Protein AF-A0A4Y2STH8-F1 (afdb_monomer_lite)

Sequence (88 aa):
MVGKRFAQANNPYISDSYDSSVDRSYILALDCVNLYGYAMNMSLPYDHFAWMTSEEVQTFDIFGTTPDSPQGFILEVDLEIPPSLHDE

Foldseek 3Di:
DPPQPDDDFQDVVPPVRHDPVDDGGDDDDDDDDPPVVVVVVFDDDDDDDDDDDPVCVVVDDPVPDDSNDPDDDDDDDDDDDDPVVNPD

Radius of gyration: 21.43 Å; chains: 1; bounding box: 44×22×52 Å

Organism: Araneus ventricosus (NCBI:txid182803)

Secondary structure (DSSP, 8-state):
--S-S------TT-GGG--TTS----------TTHHHHHHTS----S---PPPHHHHHT--GGG--TT-SS-----------GGGT--

Structure (mmCIF, N/CA/C/O backbone):
data_AF-A0A4Y2STH8-F1
#
_entry.id   AF-A0A4Y2STH8-F1
#
loop_
_atom_site.group_PDB
_atom_site.id
_atom_site.type_symbol
_atom_site.label_atom_id
_atom_site.label_alt_id
_atom_site.label_comp_id
_atom_site.label_asym_id
_atom_site.label_entity_id
_atom_site.label_seq_id
_atom_site.pdbx_PDB_ins_code
_atom_site.Cartn_x
_atom_site.Cartn_y
_atom_site.Cartn_z
_atom_site.occupancy
_atom_site.B_iso_or_equiv
_atom_site.auth_seq_id
_atom_site.auth_comp_id
_atom_site.auth_asym_id
_atom_site.auth_atom_id
_atom_site.pdbx_PDB_model_num
ATOM 1 N N . MET A 1 1 ? 9.424 6.967 -8.522 1.00 51.84 1 MET A N 1
ATOM 2 C CA . MET A 1 1 ? 10.177 5.726 -8.845 1.00 51.84 1 MET A CA 1
ATOM 3 C C . MET A 1 1 ? 10.100 4.657 -7.739 1.00 51.84 1 MET A C 1
ATOM 5 O O . MET A 1 1 ? 10.743 3.630 -7.846 1.00 51.84 1 MET A O 1
ATOM 9 N N . VAL A 1 2 ? 9.196 4.781 -6.768 1.00 51.97 2 VAL A N 1
ATOM 10 C CA . VAL A 1 2 ? 8.436 3.642 -6.225 1.00 51.97 2 VAL A CA 1
ATOM 11 C C . VAL A 1 2 ? 6.980 4.096 -6.327 1.00 51.97 2 VAL A C 1
ATOM 13 O O . VAL A 1 2 ? 6.702 5.244 -5.989 1.00 51.97 2 VAL A O 1
ATOM 16 N N . GLY A 1 3 ? 6.098 3.296 -6.932 1.00 61.97 3 GLY A N 1
ATOM 17 C CA . GLY A 1 3 ? 4.671 3.637 -7.082 1.00 61.97 3 GLY A CA 1
ATOM 18 C C . GLY A 1 3 ? 4.184 4.078 -8.472 1.00 61.97 3 GLY A C 1
ATOM 19 O O . GLY A 1 3 ? 2.987 4.295 -8.634 1.00 61.97 3 GLY A O 1
ATOM 20 N N . LYS A 1 4 ? 5.049 4.157 -9.495 1.00 69.50 4 LYS A N 1
ATOM 21 C CA . LYS A 1 4 ? 4.583 4.350 -10.881 1.00 69.50 4 LYS A CA 1
ATOM 22 C C . LYS A 1 4 ? 4.010 3.023 -11.390 1.00 69.50 4 LYS A C 1
ATOM 24 O O . LYS A 1 4 ? 4.750 2.047 -11.489 1.00 69.50 4 LYS A O 1
ATOM 29 N N . ARG A 1 5 ? 2.696 2.969 -11.647 1.00 73.12 5 ARG A N 1
ATOM 30 C CA . ARG A 1 5 ? 1.983 1.719 -11.993 1.00 73.12 5 ARG A CA 1
ATOM 31 C C . ARG A 1 5 ? 2.350 1.180 -13.377 1.00 73.12 5 ARG A C 1
ATOM 33 O O . ARG A 1 5 ? 2.280 -0.026 -13.586 1.00 73.12 5 ARG A O 1
ATOM 40 N N . PHE A 1 6 ? 2.767 2.054 -14.292 1.00 80.56 6 PHE A N 1
ATOM 41 C CA . PHE A 1 6 ? 3.247 1.682 -15.618 1.00 80.56 6 PHE A CA 1
ATOM 42 C C . PHE A 1 6 ? 4.581 2.365 -15.920 1.00 80.56 6 PHE A C 1
ATOM 44 O O . PHE A 1 6 ? 4.711 3.580 -15.815 1.00 80.56 6 PHE A O 1
ATOM 51 N N . ALA A 1 7 ? 5.584 1.588 -16.315 1.00 83.75 7 AL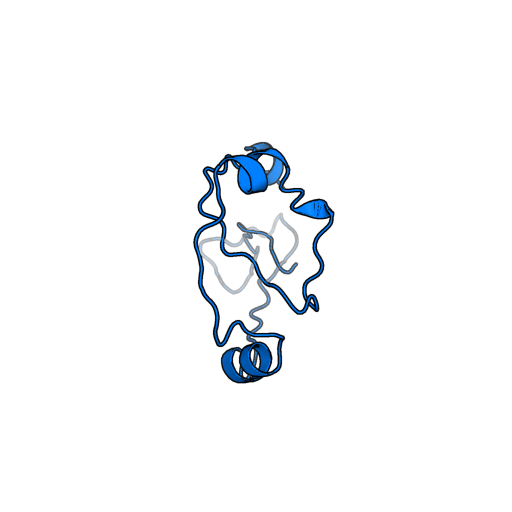A A N 1
ATOM 52 C CA . ALA A 1 7 ? 6.854 2.111 -16.790 1.00 83.75 7 ALA A CA 1
ATOM 53 C C . ALA A 1 7 ? 7.349 1.247 -17.948 1.00 83.75 7 ALA A C 1
ATOM 55 O O . ALA A 1 7 ? 7.377 0.022 -17.845 1.00 83.75 7 ALA A O 1
ATOM 56 N N . GLN A 1 8 ? 7.774 1.897 -19.028 1.00 87.88 8 GLN A N 1
ATOM 57 C CA . GLN A 1 8 ? 8.415 1.253 -20.165 1.00 87.88 8 GLN A CA 1
ATOM 58 C C . GLN A 1 8 ? 9.836 1.798 -20.287 1.00 87.88 8 GLN A C 1
ATOM 60 O O . GLN A 1 8 ? 10.042 3.007 -20.368 1.00 87.88 8 GLN A O 1
ATOM 65 N N . ALA A 1 9 ? 10.817 0.902 -20.264 1.00 92.75 9 ALA A N 1
ATOM 66 C CA . ALA A 1 9 ? 12.214 1.259 -20.452 1.00 92.75 9 ALA A CA 1
ATOM 67 C C . ALA A 1 9 ? 12.630 1.102 -21.916 1.00 92.75 9 ALA A C 1
ATOM 69 O O . ALA A 1 9 ? 12.288 0.113 -22.561 1.00 92.75 9 ALA A O 1
ATOM 70 N N . ASN A 1 10 ? 13.436 2.040 -22.403 1.00 96.56 10 ASN A N 1
ATOM 71 C CA . ASN A 1 10 ? 14.116 1.955 -23.686 1.00 96.56 10 ASN A CA 1
ATOM 72 C C . ASN A 1 10 ? 15.488 1.296 -23.490 1.00 96.56 10 ASN A C 1
ATOM 74 O O . ASN A 1 10 ? 16.525 1.961 -23.392 1.00 96.56 10 ASN A O 1
ATOM 78 N N . ASN A 1 11 ? 15.472 -0.027 -23.340 1.00 95.94 11 ASN A N 1
ATOM 79 C CA . ASN A 1 11 ? 16.651 -0.811 -22.997 1.00 95.94 11 ASN A CA 1
ATOM 80 C C . ASN A 1 11 ? 17.313 -1.392 -24.266 1.00 95.94 11 ASN A C 1
ATOM 82 O O . ASN A 1 11 ? 16.698 -2.239 -24.914 1.00 95.94 11 ASN A O 1
ATOM 86 N N . PRO A 1 12 ? 18.572 -1.034 -24.597 1.00 96.06 12 PRO A N 1
ATOM 87 C CA . PRO A 1 12 ? 19.261 -1.522 -25.799 1.00 96.06 12 PRO A CA 1
ATOM 88 C C . PRO A 1 12 ? 19.505 -3.037 -25.820 1.00 96.06 12 PRO A C 1
ATOM 90 O O . PRO A 1 12 ? 19.813 -3.589 -26.873 1.00 96.06 12 PRO A O 1
ATOM 93 N N . TYR A 1 13 ? 19.378 -3.717 -24.678 1.00 95.06 13 TYR A N 1
ATOM 94 C CA . TYR A 1 13 ? 19.500 -5.172 -24.591 1.00 95.06 13 TYR A CA 1
ATOM 95 C C . TYR A 1 13 ? 18.206 -5.915 -24.965 1.00 95.06 13 TYR A C 1
ATOM 97 O O . TYR A 1 13 ? 18.227 -7.139 -25.063 1.00 95.06 13 TYR A O 1
ATOM 105 N N . ILE A 1 14 ? 17.095 -5.199 -25.177 1.00 94.69 14 ILE A N 1
ATOM 106 C CA . ILE A 1 14 ? 15.804 -5.755 -25.601 1.00 94.69 14 ILE A CA 1
ATOM 107 C C . ILE A 1 14 ? 15.515 -5.256 -27.020 1.00 94.69 14 ILE A C 1
ATOM 109 O O . ILE A 1 14 ? 14.874 -4.226 -27.217 1.00 94.69 14 ILE A O 1
ATOM 113 N N . SER A 1 15 ? 16.036 -5.979 -28.014 1.00 91.81 15 SER A N 1
ATOM 114 C CA . SER A 1 15 ? 16.032 -5.568 -29.427 1.00 91.81 15 SER A CA 1
ATOM 115 C C . SER A 1 15 ? 14.648 -5.246 -29.979 1.00 91.81 15 SER A C 1
ATOM 117 O O . SER A 1 15 ? 14.509 -4.320 -30.769 1.00 91.81 15 SER A O 1
ATOM 119 N N . ASP A 1 16 ? 13.634 -5.993 -29.552 1.00 94.94 16 ASP A N 1
ATOM 120 C CA . ASP A 1 16 ? 12.299 -5.950 -30.152 1.00 94.94 16 ASP A CA 1
ATOM 121 C C . ASP A 1 16 ? 11.543 -4.654 -29.826 1.00 94.94 16 ASP A C 1
ATOM 123 O O . ASP A 1 16 ? 10.605 -4.290 -30.531 1.00 94.94 16 ASP A O 1
ATOM 127 N N . SER A 1 17 ? 11.949 -3.951 -28.763 1.00 92.00 17 SER A N 1
ATOM 128 C CA . SER A 1 17 ? 11.299 -2.729 -28.276 1.00 92.00 17 SER A CA 1
ATOM 129 C C . SER A 1 17 ? 12.242 -1.530 -28.150 1.00 92.00 17 SER A C 1
ATOM 131 O O . SER A 1 17 ? 11.827 -0.499 -27.625 1.00 92.00 17 SER A O 1
ATOM 133 N N . TYR A 1 18 ? 13.509 -1.665 -28.552 1.00 96.69 18 TYR A N 1
ATOM 134 C CA . TYR A 1 18 ? 14.497 -0.592 -28.449 1.00 96.69 18 TYR A CA 1
ATOM 135 C C . TYR A 1 18 ? 14.364 0.403 -29.604 1.00 96.69 18 TYR A C 1
ATOM 137 O O . TYR A 1 18 ? 14.369 0.022 -30.774 1.00 96.69 18 TYR A O 1
ATOM 145 N N . ASP A 1 19 ? 14.338 1.689 -29.269 1.00 96.75 19 ASP A N 1
ATOM 146 C CA . ASP A 1 19 ? 14.363 2.792 -30.222 1.00 96.75 19 ASP A CA 1
ATOM 147 C C . ASP A 1 19 ? 15.626 3.636 -30.004 1.00 96.75 19 ASP A C 1
ATOM 149 O O . ASP A 1 19 ? 15.808 4.274 -28.966 1.00 96.75 19 ASP A O 1
ATOM 153 N N . SER A 1 20 ? 16.513 3.662 -31.003 1.00 95.62 20 SER A N 1
ATOM 154 C CA . SER A 1 20 ? 17.753 4.444 -30.953 1.00 95.62 20 SER A CA 1
ATOM 155 C C . SER A 1 20 ? 17.547 5.960 -30.995 1.00 95.62 20 SER A C 1
ATOM 157 O O . SER A 1 20 ? 18.503 6.693 -30.753 1.00 95.62 20 SER A O 1
ATOM 159 N N . SER A 1 21 ? 16.347 6.429 -31.352 1.00 96.75 21 SER A N 1
ATOM 160 C CA . SER A 1 21 ? 15.999 7.854 -31.381 1.00 96.75 21 SER A CA 1
ATOM 161 C C . SER A 1 21 ? 15.572 8.401 -30.016 1.00 96.75 21 SER A C 1
ATOM 163 O O . SER A 1 21 ? 15.522 9.617 -29.834 1.00 96.75 21 SER A O 1
ATOM 165 N N . VAL A 1 22 ? 15.302 7.514 -29.055 1.00 95.25 22 VAL A N 1
ATOM 166 C CA . VAL A 1 22 ? 14.883 7.847 -27.691 1.00 95.25 22 VAL A CA 1
ATOM 167 C C . VAL A 1 22 ? 16.043 7.601 -26.724 1.00 95.25 22 VAL A C 1
ATOM 169 O O . VAL A 1 22 ? 16.857 6.695 -26.921 1.00 95.25 22 VAL A O 1
ATOM 172 N N . ASP A 1 23 ? 16.124 8.385 -25.649 1.00 96.62 23 ASP A N 1
ATOM 173 C CA . ASP A 1 23 ? 17.126 8.174 -24.604 1.00 96.62 23 ASP A CA 1
ATOM 174 C C . ASP A 1 23 ? 17.016 6.776 -23.989 1.00 96.62 23 ASP A C 1
ATOM 176 O O . ASP A 1 23 ? 15.934 6.204 -23.836 1.00 96.62 23 ASP A O 1
ATOM 180 N N . ARG A 1 24 ? 18.166 6.209 -23.621 1.00 95.88 24 ARG A N 1
ATOM 181 C CA . ARG A 1 24 ? 18.231 4.886 -22.992 1.00 95.88 24 ARG A CA 1
ATOM 182 C C . ARG A 1 24 ? 17.692 4.957 -21.572 1.00 95.88 24 ARG A C 1
ATOM 184 O O . ARG A 1 24 ? 18.077 5.832 -20.800 1.00 95.88 24 ARG A O 1
ATOM 191 N N . SER A 1 25 ? 16.885 3.978 -21.192 1.00 94.19 25 SER A N 1
ATOM 192 C CA . SER A 1 25 ? 16.370 3.858 -19.831 1.00 94.19 25 SER A CA 1
ATOM 193 C C . SER A 1 25 ? 16.260 2.398 -19.401 1.00 94.19 25 SER A C 1
ATOM 195 O O . SER A 1 25 ? 16.313 1.480 -20.219 1.00 94.19 25 SER A O 1
ATOM 197 N N . TYR A 1 26 ? 16.153 2.184 -18.090 1.00 92.94 26 TYR A N 1
ATOM 198 C CA . TYR A 1 26 ? 16.117 0.865 -17.463 1.00 92.94 26 TYR A CA 1
ATOM 199 C C . TYR A 1 26 ? 15.068 0.848 -16.354 1.00 92.94 26 TYR A C 1
ATOM 201 O O . TYR A 1 26 ? 14.807 1.874 -15.724 1.00 92.94 26 TYR A O 1
ATOM 209 N N . ILE A 1 27 ? 14.491 -0.326 -16.096 1.00 89.81 27 ILE A N 1
ATOM 210 C CA . ILE A 1 27 ? 13.630 -0.547 -14.933 1.00 89.81 27 ILE A CA 1
ATOM 211 C C . ILE A 1 27 ? 14.508 -1.072 -13.801 1.00 89.81 27 ILE A C 1
ATOM 213 O O . ILE A 1 27 ? 15.192 -2.084 -13.950 1.00 89.81 27 ILE A O 1
ATOM 217 N N . LEU A 1 28 ? 14.488 -0.371 -12.670 1.00 88.62 28 LEU A N 1
ATOM 218 C CA . LEU A 1 28 ? 15.152 -0.808 -11.451 1.00 88.62 28 LEU A CA 1
ATOM 219 C C . LEU A 1 28 ? 14.255 -1.815 -10.722 1.00 88.62 28 LEU A C 1
ATOM 221 O O . LEU A 1 28 ? 13.145 -1.473 -10.318 1.00 88.62 28 LEU A O 1
ATOM 225 N N . ALA A 1 29 ? 14.744 -3.041 -10.540 1.00 86.44 29 ALA A N 1
ATOM 226 C CA . ALA A 1 29 ? 14.094 -4.042 -9.703 1.00 86.44 29 ALA A CA 1
ATOM 227 C C . ALA A 1 29 ? 14.593 -3.897 -8.258 1.00 86.44 29 ALA A C 1
ATOM 229 O O . ALA A 1 29 ? 15.768 -4.133 -7.980 1.00 86.44 29 ALA A O 1
ATOM 230 N N . LEU A 1 30 ? 13.703 -3.489 -7.354 1.00 88.88 30 LEU A N 1
ATOM 231 C CA . LEU A 1 30 ? 13.954 -3.433 -5.915 1.00 88.88 30 LEU A CA 1
ATOM 232 C C . LEU A 1 30 ? 13.084 -4.471 -5.216 1.00 88.88 30 LEU A C 1
ATOM 234 O O . LEU A 1 30 ? 11.924 -4.646 -5.585 1.00 88.88 30 LEU A O 1
ATOM 238 N N . ASP A 1 31 ? 13.641 -5.112 -4.194 1.00 90.06 31 ASP A N 1
ATOM 239 C CA . ASP A 1 31 ? 12.921 -6.047 -3.336 1.00 90.06 31 ASP A CA 1
ATOM 240 C C . ASP A 1 31 ? 13.164 -5.717 -1.861 1.00 90.06 31 ASP A C 1
ATOM 242 O O . ASP A 1 31 ? 14.264 -5.318 -1.461 1.00 90.06 31 ASP A O 1
ATOM 246 N N . CYS A 1 32 ? 12.119 -5.868 -1.052 1.00 90.38 32 CYS A N 1
ATOM 247 C CA . CYS A 1 32 ? 12.194 -5.660 0.386 1.00 90.38 32 CYS A CA 1
ATOM 248 C C . CYS A 1 32 ? 12.600 -6.966 1.072 1.00 90.38 32 CYS A C 1
ATOM 250 O O . CYS A 1 32 ? 11.784 -7.869 1.257 1.00 90.38 32 CYS A O 1
ATOM 252 N N . VAL A 1 33 ? 13.850 -7.037 1.536 1.00 92.88 33 VAL A N 1
ATOM 253 C CA . VAL A 1 33 ? 14.326 -8.177 2.329 1.00 92.88 33 VAL A CA 1
ATOM 254 C C . VAL A 1 33 ? 13.549 -8.246 3.647 1.00 92.88 33 VAL A C 1
ATOM 256 O O . VAL A 1 33 ? 13.555 -7.296 4.427 1.00 92.88 33 VAL A O 1
ATOM 259 N N . ASN A 1 34 ? 12.912 -9.391 3.911 1.00 94.44 34 ASN A N 1
ATOM 260 C CA . ASN A 1 34 ? 12.115 -9.650 5.116 1.00 94.44 34 ASN A CA 1
ATOM 261 C C . ASN A 1 34 ? 10.907 -8.703 5.300 1.00 94.44 34 ASN A C 1
ATOM 263 O O . ASN A 1 34 ? 10.658 -8.209 6.401 1.00 94.44 34 ASN A O 1
ATOM 267 N N . LEU A 1 35 ? 10.130 -8.476 4.232 1.00 93.81 35 LEU A N 1
ATOM 268 C CA . LEU A 1 35 ? 8.927 -7.630 4.258 1.00 93.81 35 LEU A CA 1
ATOM 269 C C . LEU A 1 35 ? 7.954 -7.986 5.396 1.00 93.81 35 LEU A C 1
ATOM 271 O O . LEU A 1 35 ? 7.499 -7.094 6.109 1.00 93.81 35 LEU A O 1
ATOM 275 N N . TYR A 1 36 ? 7.667 -9.276 5.606 1.00 93.12 36 TYR A N 1
ATOM 276 C CA . TYR A 1 36 ? 6.779 -9.705 6.692 1.00 93.12 36 TYR A CA 1
ATOM 277 C C . TYR A 1 36 ? 7.368 -9.412 8.068 1.00 93.12 36 TYR A C 1
ATOM 279 O O . TYR A 1 36 ? 6.661 -8.896 8.925 1.00 93.12 36 TYR A O 1
ATOM 287 N N . GLY A 1 37 ? 8.660 -9.680 8.280 1.00 96.06 37 GLY A N 1
ATOM 288 C CA . GLY A 1 37 ? 9.307 -9.363 9.548 1.00 96.06 37 GLY A CA 1
ATOM 289 C C . GLY A 1 37 ? 9.314 -7.863 9.829 1.00 96.06 37 GLY A C 1
ATOM 290 O O . GLY A 1 37 ? 9.081 -7.461 10.963 1.00 96.06 37 GLY A O 1
ATOM 291 N N . TYR A 1 38 ? 9.509 -7.024 8.809 1.00 92.69 38 TYR A N 1
ATOM 292 C CA . TYR A 1 38 ? 9.357 -5.576 8.953 1.00 92.69 38 TYR A CA 1
ATOM 293 C C . TYR A 1 38 ? 7.920 -5.195 9.337 1.00 92.69 38 TYR A C 1
ATOM 295 O O . TYR A 1 38 ? 7.724 -4.502 10.330 1.00 92.69 38 TYR A O 1
ATOM 303 N N . ALA A 1 39 ? 6.914 -5.714 8.625 1.00 92.31 39 ALA A N 1
ATOM 304 C CA . ALA A 1 39 ? 5.505 -5.453 8.926 1.00 92.31 39 ALA A CA 1
ATOM 305 C C . ALA A 1 39 ? 5.100 -5.917 10.338 1.00 92.31 39 ALA A C 1
ATOM 307 O O . ALA A 1 39 ? 4.333 -5.239 11.012 1.00 92.31 39 ALA A O 1
ATOM 308 N N . MET A 1 40 ? 5.658 -7.030 10.822 1.00 93.25 40 MET A N 1
ATOM 309 C CA . MET A 1 40 ? 5.421 -7.547 12.175 1.00 93.25 40 MET A CA 1
ATOM 310 C C . MET A 1 40 ? 6.025 -6.685 13.292 1.00 93.25 40 MET A C 1
ATOM 312 O O . MET A 1 40 ? 5.659 -6.872 14.448 1.00 93.25 40 MET A O 1
ATOM 316 N N . ASN A 1 41 ? 6.938 -5.761 12.974 1.00 91.19 41 ASN A N 1
ATOM 317 C CA . ASN A 1 41 ? 7.450 -4.780 13.937 1.00 91.19 41 ASN A CA 1
ATOM 318 C C . ASN A 1 41 ? 6.567 -3.523 14.045 1.00 91.19 41 ASN A C 1
ATOM 320 O O . ASN A 1 41 ? 6.846 -2.663 14.878 1.00 91.19 41 ASN A O 1
ATOM 324 N N . MET A 1 42 ? 5.533 -3.392 13.209 1.00 89.62 42 MET A N 1
ATOM 325 C CA . MET A 1 42 ? 4.588 -2.274 13.262 1.00 89.62 42 MET A CA 1
ATOM 326 C C . MET A 1 42 ? 3.490 -2.529 14.308 1.00 89.62 42 MET A C 1
ATOM 328 O O . MET A 1 42 ? 3.336 -3.648 14.798 1.00 89.62 42 MET A O 1
ATOM 332 N N . SER A 1 43 ? 2.709 -1.500 14.652 1.00 89.62 43 SER A N 1
ATOM 333 C CA . SER A 1 43 ? 1.518 -1.662 15.499 1.00 89.62 43 SER A CA 1
ATOM 334 C C . SER A 1 43 ? 0.495 -2.567 14.800 1.00 89.62 43 SER A C 1
ATOM 336 O O . SER A 1 43 ? 0.104 -2.294 13.663 1.00 89.62 43 SER A O 1
ATOM 338 N N . LEU A 1 44 ? 0.085 -3.658 15.455 1.00 90.75 44 LEU A N 1
ATOM 339 C CA . LEU A 1 44 ? -0.833 -4.655 14.898 1.00 90.75 44 LEU A CA 1
ATOM 340 C C . LEU A 1 44 ? -2.058 -4.853 15.802 1.00 90.75 44 LEU A C 1
ATOM 342 O O . LEU A 1 44 ? -1.910 -4.923 17.026 1.00 90.75 44 LEU A O 1
ATOM 346 N N . PRO A 1 45 ? -3.2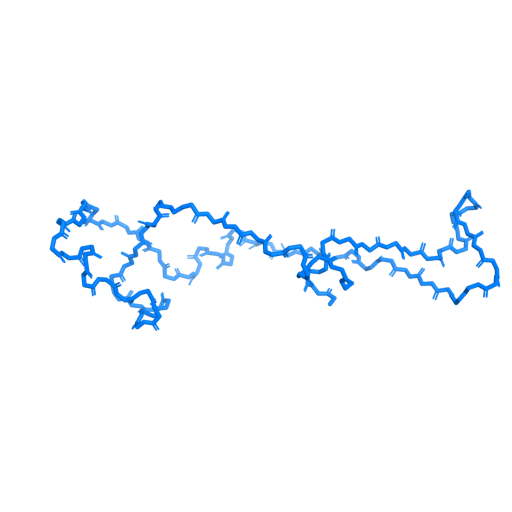63 -5.007 15.222 1.00 91.69 45 PRO A N 1
ATOM 347 C CA . PRO A 1 45 ? -4.449 -5.344 15.994 1.00 91.69 45 PRO A CA 1
ATOM 348 C C . PRO A 1 45 ? -4.325 -6.771 16.543 1.00 91.69 45 PRO A C 1
ATOM 350 O O . PRO A 1 45 ? -3.963 -7.692 15.808 1.00 91.69 45 PRO A O 1
ATOM 353 N N . TYR A 1 46 ? -4.636 -6.963 17.827 1.00 92.75 46 TYR A N 1
ATOM 354 C CA . TYR A 1 46 ? -4.488 -8.265 18.490 1.00 92.75 46 TYR A CA 1
ATOM 355 C C . TYR A 1 46 ? -5.725 -8.731 19.274 1.00 92.75 46 TYR A C 1
ATOM 357 O O . TYR A 1 46 ? -5.857 -9.931 19.502 1.00 92.75 46 TYR A O 1
ATOM 365 N N . ASP A 1 47 ? -6.632 -7.833 19.674 1.00 94.94 47 ASP A N 1
ATOM 366 C CA . ASP A 1 47 ? -7.845 -8.166 20.436 1.00 94.94 47 ASP A CA 1
ATOM 367 C C . ASP A 1 47 ? -8.920 -7.065 20.274 1.00 94.94 47 ASP A C 1
ATOM 369 O O . ASP A 1 47 ? -8.675 -6.023 19.667 1.00 94.94 47 ASP A O 1
ATOM 373 N N . HIS A 1 48 ? -10.109 -7.308 20.832 1.00 96.44 48 HIS A N 1
ATOM 374 C CA . HIS A 1 48 ? -11.239 -6.388 20.987 1.00 96.44 48 HIS A CA 1
ATOM 375 C C . HIS A 1 48 ? -11.845 -5.908 19.668 1.00 96.44 48 HIS A C 1
ATOM 377 O O . HIS A 1 48 ? -12.312 -4.777 19.539 1.00 96.44 48 HIS A O 1
ATOM 383 N N . PHE A 1 49 ? -11.892 -6.811 18.690 1.00 95.88 49 PHE A N 1
ATOM 384 C CA . PHE A 1 49 ? -12.588 -6.583 17.433 1.00 95.8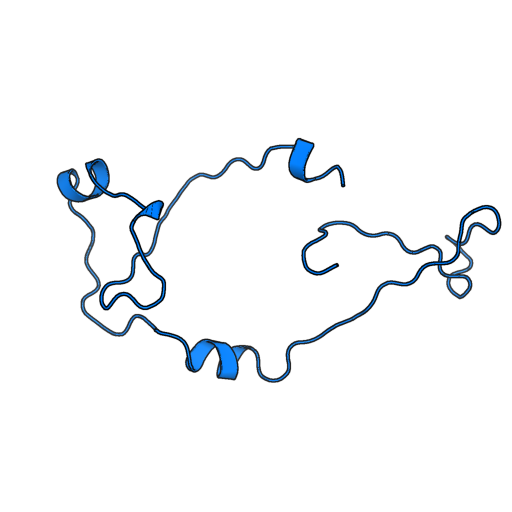8 49 PHE A CA 1
ATOM 385 C C . PHE A 1 49 ? -14.088 -6.399 17.677 1.00 95.88 49 PHE A C 1
ATOM 387 O O . PHE A 1 49 ? -14.766 -7.293 18.188 1.00 95.88 49 PHE A O 1
ATOM 394 N N . ALA A 1 50 ? -14.604 -5.244 17.274 1.00 96.12 50 ALA A N 1
ATOM 395 C CA . ALA A 1 50 ? -16.016 -4.914 17.334 1.00 96.12 50 ALA A CA 1
ATOM 396 C C . ALA A 1 50 ? -16.415 -4.116 16.092 1.00 96.12 50 ALA A C 1
ATOM 398 O O . ALA A 1 50 ? -15.609 -3.381 15.520 1.00 96.12 50 ALA A O 1
ATOM 399 N N . TRP A 1 51 ? -17.673 -4.263 15.687 1.00 96.31 51 TRP A N 1
ATOM 400 C CA . TRP A 1 51 ? -18.267 -3.394 14.681 1.00 96.31 51 TRP A CA 1
ATOM 401 C C . TRP A 1 51 ? -18.597 -2.043 15.303 1.00 96.31 51 TRP A C 1
ATOM 403 O O . TRP A 1 51 ? -19.137 -1.987 16.408 1.00 96.31 51 TRP A O 1
ATOM 413 N N . MET A 1 52 ? -18.311 -0.970 14.571 1.00 95.06 52 MET A N 1
ATOM 414 C CA . MET A 1 52 ? -18.770 0.363 14.942 1.00 95.06 52 MET A CA 1
ATOM 415 C C . MET A 1 52 ? -20.293 0.440 14.822 1.00 95.06 52 MET A C 1
ATOM 417 O O . MET A 1 52 ? -20.907 -0.141 13.924 1.00 95.06 52 MET A O 1
ATOM 421 N N . THR A 1 53 ? -20.908 1.181 15.730 1.00 96.75 53 THR A N 1
ATOM 422 C CA . THR A 1 53 ? -22.317 1.553 15.653 1.00 96.75 53 THR A CA 1
ATOM 423 C C . THR A 1 53 ? -22.555 2.537 14.507 1.00 96.75 53 THR A C 1
ATOM 425 O O . THR A 1 53 ? -21.654 3.256 14.074 1.00 96.75 53 THR A O 1
ATOM 428 N N . SER A 1 54 ? -23.801 2.634 14.036 1.00 95.88 54 SER A N 1
ATOM 429 C CA . SER A 1 54 ? -24.161 3.588 12.979 1.00 95.88 54 SER A CA 1
ATOM 430 C C . SER A 1 54 ? -23.871 5.046 13.352 1.00 95.88 54 SER A C 1
ATOM 432 O O . SER A 1 54 ? -23.681 5.871 12.463 1.00 95.88 54 SER A O 1
ATOM 434 N N . GLU A 1 55 ? -23.875 5.382 14.643 1.00 96.62 55 GLU A N 1
ATOM 435 C CA . GLU A 1 55 ? -23.589 6.733 15.136 1.00 96.62 55 GLU A CA 1
ATOM 436 C C . GLU A 1 55 ? -22.081 7.020 15.079 1.00 96.62 55 GLU A C 1
ATOM 438 O O . GLU A 1 55 ? -21.673 8.037 14.524 1.00 96.62 55 GLU A O 1
ATOM 443 N N . GLU A 1 56 ? -21.251 6.067 15.519 1.00 94.88 56 GLU A N 1
ATOM 444 C CA . GLU A 1 56 ? -19.788 6.160 15.422 1.00 94.88 56 GLU A CA 1
ATOM 445 C C . GLU A 1 56 ? -19.316 6.268 13.968 1.00 94.88 56 GLU A C 1
ATOM 447 O O . GLU A 1 56 ? -18.445 7.085 13.676 1.00 94.88 56 GLU A O 1
ATOM 452 N N . VAL A 1 57 ? -19.916 5.498 13.048 1.00 94.44 57 VAL A N 1
ATOM 453 C CA . VAL A 1 57 ? -19.601 5.557 11.608 1.00 94.44 57 VAL A CA 1
ATOM 454 C C . VAL A 1 57 ? -19.910 6.937 11.024 1.00 94.44 57 VAL A C 1
ATOM 456 O O . VAL A 1 57 ? -19.110 7.467 10.260 1.00 94.44 57 VAL A O 1
ATOM 459 N N . GLN A 1 58 ? -21.040 7.548 11.391 1.00 94.38 58 GLN A N 1
ATOM 460 C CA . GLN A 1 58 ? -21.419 8.876 10.886 1.00 94.38 58 GLN A CA 1
ATOM 461 C C . GLN A 1 58 ? -20.457 9.982 11.329 1.00 94.38 58 GLN A C 1
ATOM 463 O O . GLN A 1 58 ? -20.298 10.973 10.618 1.00 94.38 58 GLN A O 1
ATOM 468 N N . THR A 1 59 ? -19.826 9.824 12.492 1.00 94.25 59 THR A N 1
ATOM 469 C CA . THR A 1 59 ? -18.865 10.790 13.042 1.00 94.25 59 THR A CA 1
ATOM 470 C C . THR A 1 59 ? -17.405 10.402 12.815 1.00 94.25 59 THR A C 1
ATOM 472 O O . THR A 1 59 ? -16.512 11.081 13.317 1.00 94.25 59 THR A O 1
ATOM 475 N N . PHE A 1 60 ? -17.146 9.303 12.104 1.00 93.94 60 PHE A N 1
ATOM 476 C CA . PHE A 1 60 ? -15.797 8.790 11.910 1.00 93.94 60 PHE A CA 1
ATOM 477 C C . PHE A 1 60 ? -14.984 9.709 10.991 1.00 93.94 60 PHE A C 1
ATOM 479 O O . PHE A 1 60 ? -15.324 9.903 9.825 1.00 93.94 60 PHE A O 1
ATOM 486 N N . ASP A 1 61 ? -13.877 10.238 11.513 1.00 92.81 61 ASP A N 1
ATOM 487 C CA . ASP A 1 61 ? -12.902 11.012 10.748 1.00 92.81 61 ASP A CA 1
ATOM 488 C C . ASP A 1 61 ? -11.627 10.191 10.539 1.00 92.81 61 ASP A C 1
ATOM 490 O O . ASP A 1 61 ? -10.766 10.102 11.417 1.00 92.81 61 ASP A O 1
ATOM 494 N N . ILE A 1 62 ? -11.495 9.612 9.344 1.00 90.00 62 ILE A N 1
ATOM 495 C CA . ILE A 1 62 ? -10.321 8.824 8.960 1.00 90.00 62 ILE A CA 1
ATOM 496 C C . ILE A 1 62 ? -9.024 9.643 9.034 1.00 90.00 62 ILE A C 1
ATOM 498 O O . ILE A 1 62 ? -7.984 9.110 9.424 1.00 90.00 62 ILE A O 1
ATOM 502 N N . PHE A 1 63 ? -9.070 10.939 8.708 1.00 91.19 63 PHE A N 1
ATOM 503 C CA . PHE A 1 63 ? -7.885 11.797 8.651 1.00 91.19 63 PHE A CA 1
ATOM 504 C C . PHE A 1 63 ? -7.422 12.262 10.035 1.00 91.19 63 PHE A C 1
ATOM 506 O O . PHE A 1 63 ? -6.281 12.699 10.181 1.00 91.19 63 PHE A O 1
ATOM 513 N N . GLY A 1 64 ? -8.280 12.134 11.049 1.00 90.25 64 GLY A N 1
ATOM 514 C CA . GLY A 1 64 ? -7.943 12.382 12.448 1.00 90.25 64 GLY A CA 1
ATOM 515 C C . GLY A 1 64 ? -7.218 11.218 13.136 1.00 90.25 64 GLY A C 1
ATOM 516 O O . GLY A 1 64 ? -6.754 11.375 14.266 1.00 90.25 64 GLY A O 1
ATOM 517 N N . THR A 1 65 ? -7.111 10.053 12.489 1.00 89.19 65 THR A N 1
ATOM 518 C CA . THR A 1 65 ? -6.472 8.856 13.065 1.00 89.19 65 THR A CA 1
ATOM 519 C C . THR A 1 65 ? -4.961 8.814 12.808 1.00 89.19 65 THR A C 1
ATOM 521 O O . THR A 1 65 ? -4.463 9.392 11.842 1.00 89.19 65 THR A O 1
ATOM 524 N N . THR A 1 66 ? -4.206 8.119 13.669 1.00 88.75 66 THR A N 1
ATOM 525 C CA . THR A 1 66 ? -2.755 7.920 13.505 1.00 88.75 66 THR A CA 1
ATOM 526 C C . THR A 1 66 ? -2.394 6.429 13.460 1.00 88.75 66 THR A C 1
ATOM 528 O O . THR A 1 66 ? -3.046 5.628 14.134 1.00 88.75 66 THR A O 1
ATOM 531 N N . PRO A 1 67 ? -1.341 6.029 12.715 1.00 84.75 67 PRO A N 1
ATOM 532 C CA . PRO A 1 67 ? -0.914 4.625 12.636 1.00 84.75 67 PRO A CA 1
ATOM 533 C C . PRO A 1 67 ? -0.494 4.010 13.980 1.00 84.75 67 PRO A C 1
ATOM 535 O O . PRO A 1 67 ? -0.630 2.805 14.173 1.00 84.75 67 PRO A O 1
ATOM 538 N N . ASP A 1 68 ? -0.012 4.838 14.909 1.00 87.12 68 ASP A N 1
ATOM 539 C CA . ASP A 1 68 ? 0.462 4.415 16.235 1.00 87.12 68 ASP A CA 1
ATOM 540 C C . ASP A 1 68 ? -0.628 4.523 17.319 1.00 87.12 68 ASP A C 1
ATOM 542 O O . ASP A 1 68 ? -0.345 4.451 18.517 1.00 87.12 68 ASP A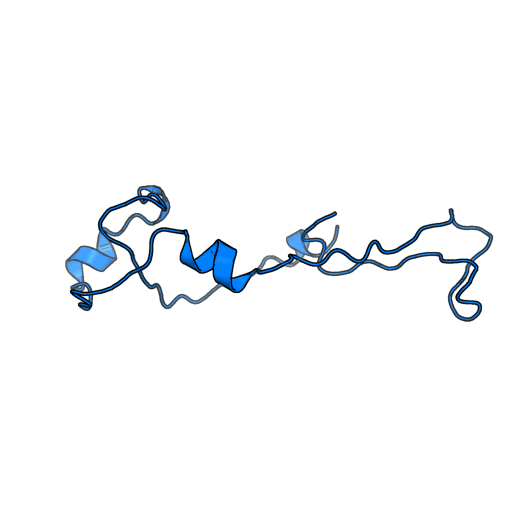 O 1
ATOM 546 N N . SER A 1 69 ? -1.884 4.736 16.913 1.00 89.50 69 SER A N 1
ATOM 547 C CA . SER A 1 69 ? -3.027 4.784 17.822 1.00 89.50 69 SER A CA 1
ATOM 548 C C . SER A 1 69 ? -3.209 3.443 18.551 1.00 89.50 69 SER A C 1
ATOM 550 O O . SER A 1 69 ? -3.061 2.383 17.937 1.00 89.50 69 SER A O 1
ATOM 552 N N . PRO A 1 70 ? -3.598 3.450 19.843 1.00 90.38 70 PRO A N 1
ATOM 553 C CA . PRO A 1 70 ? -3.943 2.224 20.567 1.00 90.38 70 PRO A CA 1
ATOM 554 C C . PRO A 1 70 ? -5.183 1.520 19.992 1.00 90.38 70 PRO A C 1
ATOM 556 O O . PRO A 1 70 ? -5.380 0.333 20.239 1.00 90.38 70 PRO A O 1
ATOM 559 N N . GLN A 1 71 ? -6.017 2.242 19.239 1.00 91.00 71 GLN A N 1
ATOM 560 C CA . GLN A 1 71 ? -7.169 1.705 18.522 1.00 91.00 71 GLN A CA 1
ATOM 561 C C . GLN A 1 71 ? -6.928 1.799 17.014 1.00 91.00 71 GLN A C 1
ATOM 563 O O . GLN A 1 71 ? -6.678 2.888 16.492 1.00 91.00 71 GLN A O 1
ATOM 568 N N . GLY A 1 72 ? -7.028 0.660 16.329 1.00 92.06 72 GLY A N 1
ATOM 569 C CA . GLY A 1 72 ? -6.995 0.566 14.871 1.00 92.06 72 GLY A CA 1
ATOM 570 C C . GLY A 1 72 ? -8.394 0.417 14.271 1.00 92.06 72 GLY A C 1
ATOM 571 O O . GLY A 1 72 ? -9.340 0.038 14.962 1.00 92.06 72 GLY A O 1
ATOM 572 N N . PHE A 1 73 ? -8.508 0.679 12.970 1.00 92.62 73 PHE A N 1
ATOM 573 C CA . PHE A 1 73 ? -9.756 0.570 12.214 1.00 92.62 73 PHE A CA 1
ATOM 574 C C . PHE A 1 73 ? -9.534 -0.274 10.958 1.00 92.62 73 PHE A C 1
ATOM 576 O O . PHE A 1 73 ? -8.507 -0.150 10.291 1.00 92.62 73 PHE A O 1
ATOM 583 N N . ILE A 1 74 ? -10.505 -1.127 10.632 1.00 92.44 74 ILE A N 1
ATOM 584 C CA . ILE A 1 74 ? -10.568 -1.868 9.369 1.00 92.44 74 ILE A CA 1
ATOM 585 C C . ILE A 1 74 ? -11.780 -1.324 8.621 1.00 92.44 74 ILE A C 1
ATOM 587 O O . ILE A 1 74 ? -12.888 -1.351 9.152 1.00 92.44 74 ILE A O 1
ATOM 591 N N . LEU A 1 75 ? -11.557 -0.795 7.419 1.00 92.44 75 LEU A N 1
ATOM 592 C CA . LEU A 1 75 ? -12.582 -0.109 6.640 1.00 92.44 75 LEU A CA 1
ATOM 593 C C . LEU A 1 75 ? -12.910 -0.917 5.388 1.00 92.44 75 LEU A C 1
ATOM 595 O O . LEU A 1 75 ? -12.021 -1.241 4.600 1.00 92.44 75 LEU A O 1
ATOM 599 N N . GLU A 1 76 ? -14.192 -1.204 5.202 1.00 92.31 76 GLU A N 1
ATOM 600 C CA . GLU A 1 76 ? -14.741 -1.658 3.929 1.00 92.31 76 GLU A CA 1
ATOM 601 C C . GLU A 1 76 ? -15.293 -0.430 3.204 1.00 92.31 76 GLU A C 1
ATOM 603 O O . GLU A 1 76 ? -16.180 0.251 3.719 1.00 92.31 76 GLU A O 1
ATOM 608 N N . VAL A 1 77 ? -14.703 -0.090 2.058 1.00 90.56 77 VAL A N 1
ATOM 609 C CA . VAL A 1 77 ? -15.005 1.139 1.317 1.00 90.56 77 VAL A CA 1
ATOM 610 C C . VAL A 1 77 ? -15.036 0.875 -0.180 1.00 90.56 77 VAL A C 1
ATOM 612 O O . VAL A 1 77 ? -14.238 0.093 -0.698 1.00 90.56 77 VAL A O 1
ATOM 615 N N . ASP A 1 78 ? -15.907 1.598 -0.875 1.00 94.25 78 ASP A N 1
ATOM 616 C CA . ASP A 1 78 ? -15.851 1.735 -2.325 1.00 94.25 78 ASP A CA 1
ATOM 617 C C . ASP A 1 78 ? -14.899 2.883 -2.685 1.00 94.25 78 ASP A C 1
ATOM 619 O O . ASP A 1 78 ? -14.987 3.981 -2.131 1.00 94.25 78 ASP A O 1
ATOM 623 N N . LEU A 1 79 ? -13.967 2.634 -3.608 1.00 90.38 79 LEU A N 1
ATOM 624 C CA . LEU A 1 79 ? -12.978 3.618 -4.047 1.00 90.38 79 LEU A CA 1
ATOM 625 C C . LEU A 1 79 ? -13.033 3.791 -5.563 1.00 90.38 79 LEU A C 1
ATOM 627 O O . LEU A 1 79 ? -12.962 2.819 -6.314 1.00 90.38 79 LEU A O 1
ATOM 631 N N . GLU A 1 80 ? -13.049 5.044 -6.006 1.00 91.56 80 GLU A N 1
ATOM 632 C CA . GLU A 1 80 ? -12.828 5.419 -7.400 1.00 91.56 80 GLU A CA 1
ATOM 633 C C . GLU A 1 80 ? -11.443 6.054 -7.532 1.00 91.56 80 GLU A C 1
ATOM 635 O O . GLU A 1 80 ? -11.097 6.977 -6.794 1.00 91.56 80 GLU A O 1
ATOM 640 N N . ILE A 1 81 ? -10.628 5.561 -8.468 1.00 84.00 81 ILE A N 1
ATOM 641 C CA . ILE A 1 81 ? -9.307 6.132 -8.751 1.00 84.00 81 ILE A CA 1
ATOM 642 C C . ILE A 1 81 ? -9.438 7.022 -9.992 1.00 84.00 81 ILE A C 1
ATOM 644 O O . ILE A 1 81 ? -9.723 6.497 -11.071 1.00 84.00 81 ILE A O 1
ATOM 648 N N . PRO A 1 82 ? -9.236 8.349 -9.877 1.00 86.81 82 PRO A N 1
ATOM 649 C CA . PRO A 1 82 ? -9.319 9.250 -11.017 1.00 86.81 82 PRO A CA 1
ATOM 650 C C . PRO A 1 82 ? -8.348 8.845 -12.138 1.00 86.81 82 PRO A C 1
ATOM 652 O O . PRO A 1 82 ? -7.158 8.663 -11.858 1.00 86.81 82 PRO A O 1
ATOM 655 N N . PRO A 1 83 ? -8.800 8.777 -13.407 1.00 81.88 83 PRO A N 1
ATOM 656 C CA . PRO A 1 83 ? -7.935 8.459 -14.544 1.00 81.88 83 PRO A CA 1
ATOM 657 C C . PRO A 1 83 ? -6.696 9.357 -14.639 1.00 81.88 83 PRO A C 1
ATOM 659 O O . PRO A 1 83 ? -5.614 8.874 -14.945 1.00 81.88 83 PRO A O 1
ATOM 662 N N . SER A 1 84 ? -6.816 10.634 -14.267 1.00 82.69 84 SER A N 1
ATOM 663 C CA . SER A 1 84 ? -5.707 11.593 -14.287 1.00 82.69 84 SER A CA 1
ATOM 664 C C . SER A 1 84 ? -4.526 11.226 -13.380 1.00 82.69 84 SER A C 1
ATOM 666 O O . SER A 1 84 ? -3.436 11.741 -13.588 1.00 82.69 84 SER A O 1
ATOM 668 N N . LEU A 1 85 ? -4.707 10.348 -12.384 1.00 76.38 85 LEU A N 1
ATOM 669 C CA . LEU A 1 85 ?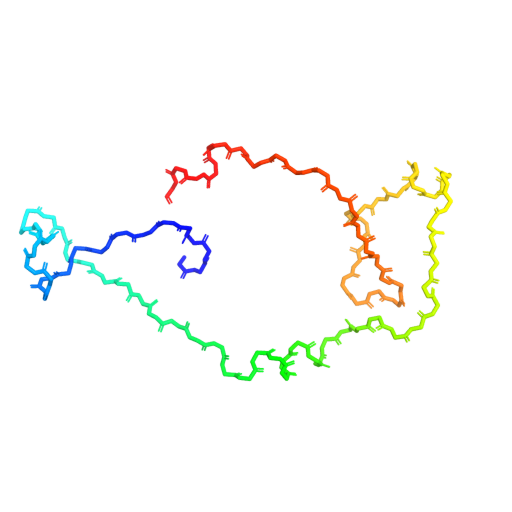 -3.609 9.842 -11.545 1.00 76.38 85 LEU A CA 1
ATOM 670 C C . LEU A 1 85 ? -2.809 8.711 -12.216 1.00 76.38 85 LEU A C 1
ATOM 672 O O . LEU A 1 85 ? -1.806 8.262 -11.663 1.00 76.38 85 LEU A O 1
ATOM 676 N N . HIS A 1 86 ? -3.261 8.218 -13.372 1.00 69.56 86 HIS A N 1
ATOM 677 C CA . HIS A 1 86 ? -2.605 7.151 -14.128 1.00 69.56 86 HIS A CA 1
ATOM 678 C C . HIS A 1 86 ? -1.715 7.659 -15.269 1.00 69.56 86 HIS A C 1
ATOM 680 O O . HIS A 1 86 ? -0.863 6.901 -15.729 1.00 69.56 86 HIS A O 1
ATOM 686 N N . ASP A 1 87 ? -1.893 8.908 -15.701 1.00 60.28 87 ASP A N 1
ATOM 687 C CA . ASP A 1 87 ? -1.277 9.467 -16.913 1.00 60.28 87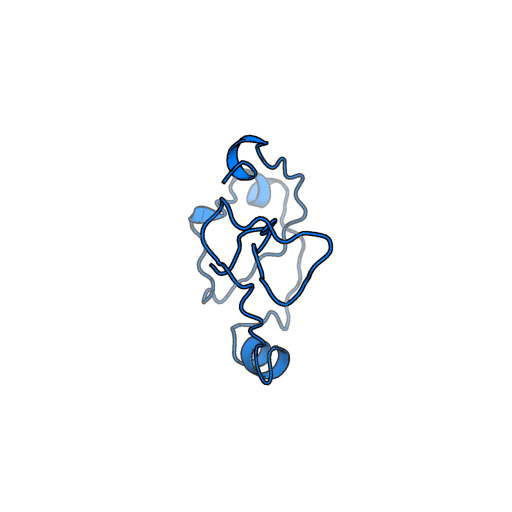 ASP A CA 1
ATOM 688 C C . ASP A 1 87 ? 0.109 10.109 -16.681 1.00 60.28 87 ASP A C 1
ATOM 690 O O . ASP A 1 87 ? 0.575 10.890 -17.511 1.00 60.28 87 ASP A O 1
ATOM 694 N N . GLU A 1 88 ? 0.797 9.763 -15.583 1.00 55.22 88 GLU A N 1
ATOM 695 C CA . GLU A 1 88 ? 2.204 10.144 -15.351 1.00 55.22 88 GLU A CA 1
ATOM 696 C C . GLU A 1 88 ? 3.204 9.021 -15.613 1.00 55.22 88 GLU A C 1
ATOM 698 O O . GLU A 1 88 ? 3.300 8.027 -14.853 1.00 55.22 88 GLU A O 1
#

pLDDT: mean 89.16, std 9.82, range [51.84, 96.75]